Protein AF-A0A3C0NU30-F1 (afdb_monomer_lite)

pLDDT: mean 94.91, std 7.71, range [40.09, 98.62]

Sequence (115 aa):
AQIVGISFSVEPGKAAYIPLRHDYFGAPDQLNFAETLAKLKPILEDESIKKVGQNLKYDMHIFANHHIQLRGVVHDTLLQSYVFESHMNHGMDNLSERHLGIKPIAFEEVAGKGA

Structure (mmCIF, N/CA/C/O backbone):
data_AF-A0A3C0NU30-F1
#
_entry.id   AF-A0A3C0NU30-F1
#
loop_
_atom_site.group_PDB
_atom_site.id
_atom_site.type_symbol
_atom_site.label_atom_id
_atom_site.label_alt_id
_atom_site.label_comp_id
_atom_site.label_asym_id
_atom_site.label_entity_id
_atom_site.label_seq_id
_atom_site.pdbx_PDB_ins_code
_atom_site.Cartn_x
_atom_site.Cartn_y
_atom_site.Cartn_z
_atom_site.occupancy
_atom_site.B_iso_or_equiv
_atom_site.auth_seq_id
_atom_site.auth_comp_id
_atom_site.auth_asym_id
_atom_site.auth_atom_id
_atom_site.pdbx_PDB_model_num
ATOM 1 N N . ALA A 1 1 ? 5.510 -4.868 13.552 1.00 75.56 1 ALA A N 1
ATOM 2 C CA . ALA A 1 1 ? 4.914 -3.556 13.228 1.00 75.56 1 ALA A CA 1
ATOM 3 C C . ALA A 1 1 ? 3.395 -3.678 13.266 1.00 75.56 1 ALA A C 1
ATOM 5 O O . ALA A 1 1 ? 2.882 -4.757 12.988 1.00 75.56 1 ALA A O 1
ATOM 6 N N . GLN A 1 2 ? 2.705 -2.619 13.691 1.00 86.81 2 GLN A N 1
ATOM 7 C CA . GLN A 1 2 ? 1.244 -2.574 13.798 1.00 86.81 2 GLN A CA 1
ATOM 8 C C . GLN A 1 2 ? 0.668 -1.694 12.685 1.00 86.81 2 GLN A C 1
ATOM 10 O O . GLN A 1 2 ? 1.331 -0.760 12.237 1.00 86.81 2 GLN A O 1
ATOM 15 N N . ILE A 1 3 ? -0.561 -1.978 12.251 1.00 94.81 3 ILE A N 1
ATOM 16 C CA . ILE A 1 3 ? -1.281 -1.117 11.305 1.00 94.81 3 ILE A CA 1
ATOM 17 C C . ILE A 1 3 ? -1.682 0.180 12.017 1.00 94.81 3 ILE A C 1
ATOM 19 O O . ILE A 1 3 ? -2.414 0.131 13.002 1.00 94.81 3 ILE A O 1
ATOM 23 N N . VAL A 1 4 ? -1.244 1.329 11.496 1.00 96.06 4 VAL A N 1
ATOM 24 C CA . VAL A 1 4 ? -1.703 2.666 11.938 1.00 96.06 4 VAL A CA 1
ATOM 25 C C . VAL A 1 4 ? -2.813 3.200 11.028 1.00 96.06 4 VAL A C 1
ATOM 27 O O . VAL A 1 4 ? -3.753 3.856 11.476 1.00 96.06 4 VAL A O 1
ATOM 30 N N . GLY A 1 5 ? -2.748 2.850 9.747 1.00 96.94 5 GLY A N 1
ATOM 31 C CA . GLY A 1 5 ? -3.778 3.112 8.755 1.00 96.94 5 GLY A CA 1
ATOM 32 C C . GLY A 1 5 ? -3.469 2.377 7.456 1.00 96.94 5 GLY A C 1
ATOM 33 O O . GLY A 1 5 ? -2.416 1.751 7.331 1.00 96.94 5 GLY A O 1
ATOM 34 N N . ILE A 1 6 ? -4.401 2.434 6.511 1.00 97.69 6 ILE A N 1
ATOM 35 C CA . ILE A 1 6 ? -4.316 1.746 5.216 1.00 97.69 6 ILE A CA 1
ATOM 36 C C . ILE A 1 6 ? -4.687 2.750 4.125 1.00 97.69 6 ILE A C 1
ATOM 38 O O . ILE A 1 6 ? -5.650 3.497 4.290 1.00 97.69 6 ILE A O 1
ATOM 42 N N . SER A 1 7 ? -3.951 2.780 3.016 1.00 97.50 7 SER A N 1
ATOM 43 C CA . SER A 1 7 ? -4.303 3.585 1.844 1.00 97.50 7 SER A CA 1
ATOM 44 C C . SER A 1 7 ? -4.682 2.711 0.653 1.00 97.50 7 SER A C 1
ATOM 46 O O . SER A 1 7 ? -4.197 1.592 0.497 1.00 97.50 7 SER A O 1
ATOM 48 N N . PHE A 1 8 ? -5.558 3.242 -0.197 1.00 97.69 8 PHE A N 1
ATOM 49 C CA . PHE A 1 8 ? -5.945 2.630 -1.464 1.00 97.69 8 PHE A CA 1
ATOM 50 C C . PHE A 1 8 ? -5.966 3.680 -2.566 1.00 97.69 8 PHE A C 1
ATOM 52 O O . PHE A 1 8 ? -6.312 4.836 -2.326 1.00 97.69 8 PHE A O 1
ATOM 59 N N . SER A 1 9 ? -5.655 3.251 -3.783 1.00 97.69 9 SER A N 1
ATOM 60 C CA . SER A 1 9 ? -5.868 4.012 -5.010 1.00 97.69 9 SER A CA 1
ATOM 61 C C . SER A 1 9 ? -6.532 3.088 -6.020 1.00 97.69 9 SER A C 1
ATOM 63 O O . SER A 1 9 ? -6.040 1.985 -6.255 1.00 97.69 9 SER A O 1
ATOM 65 N N . VAL A 1 10 ? -7.673 3.507 -6.565 1.00 94.88 10 VAL A N 1
ATOM 66 C CA . VAL A 1 10 ? -8.446 2.709 -7.538 1.00 94.88 10 VAL A CA 1
ATOM 67 C C . VAL A 1 10 ? -8.297 3.238 -8.960 1.00 94.88 10 VAL A C 1
ATOM 69 O O . VAL A 1 10 ? -8.467 2.491 -9.918 1.00 94.88 10 VAL A O 1
ATOM 72 N N . GLU A 1 11 ? -7.937 4.515 -9.097 1.00 96.06 11 GLU A N 1
ATOM 73 C CA . GLU A 1 11 ? -7.690 5.194 -10.366 1.00 96.06 11 GLU A CA 1
ATOM 74 C C . GLU A 1 11 ? -6.574 6.236 -10.169 1.00 96.06 11 GLU A C 1
ATOM 76 O O . GLU A 1 11 ? -6.444 6.791 -9.072 1.00 96.06 11 GLU A O 1
ATOM 81 N N . PRO A 1 12 ? -5.777 6.559 -11.205 1.00 95.50 12 PRO A N 1
ATOM 82 C CA . PRO A 1 12 ? -4.790 7.632 -11.123 1.00 95.50 12 PRO A CA 1
ATOM 83 C C . PRO A 1 12 ? -5.410 8.946 -10.623 1.00 95.50 12 PRO A C 1
ATOM 85 O O . PRO A 1 12 ? -6.434 9.400 -11.130 1.00 95.50 12 PRO A O 1
ATOM 88 N N . GLY A 1 13 ? -4.795 9.548 -9.603 1.00 94.94 13 GLY A N 1
ATOM 89 C CA . GLY A 1 13 ? -5.290 10.777 -8.974 1.00 94.94 13 GLY A CA 1
ATOM 90 C C . GLY A 1 13 ? -6.460 10.592 -7.996 1.00 94.94 13 GLY A C 1
ATOM 91 O O . GLY A 1 13 ? -6.886 11.575 -7.396 1.00 94.94 13 GLY A O 1
ATOM 92 N N . LYS A 1 14 ? -6.963 9.365 -7.786 1.00 97.38 14 LYS A N 1
ATOM 93 C CA . LYS A 1 14 ? -8.032 9.062 -6.820 1.00 97.38 14 LYS A CA 1
ATOM 94 C C . LYS A 1 14 ? -7.571 8.034 -5.793 1.00 97.38 14 LYS A C 1
ATOM 96 O O . LYS A 1 14 ? -7.666 6.823 -6.006 1.00 97.38 14 LYS A O 1
ATOM 101 N N . ALA A 1 15 ? -7.122 8.543 -4.652 1.00 97.50 15 ALA A N 1
ATOM 102 C CA . ALA A 1 15 ? -6.687 7.740 -3.520 1.00 97.50 15 ALA A CA 1
ATOM 103 C C . ALA A 1 15 ? -7.384 8.169 -2.225 1.00 97.50 15 ALA A C 1
ATOM 105 O O . ALA A 1 15 ? -7.826 9.309 -2.086 1.00 97.50 15 ALA A O 1
ATOM 106 N N . ALA A 1 16 ? -7.463 7.245 -1.272 1.00 97.88 16 ALA A N 1
ATOM 107 C CA . ALA A 1 16 ? -7.981 7.486 0.066 1.00 97.88 16 ALA A CA 1
ATOM 108 C C . ALA A 1 16 ? -7.041 6.886 1.116 1.00 97.88 16 ALA A C 1
ATOM 110 O O . ALA A 1 16 ? -6.408 5.855 0.883 1.00 97.88 16 ALA A O 1
ATOM 111 N N . TYR A 1 17 ? -6.988 7.525 2.284 1.00 97.75 17 TYR A N 1
ATOM 112 C CA . TYR A 1 17 ? -6.309 7.023 3.473 1.00 97.75 17 TYR A CA 1
ATOM 113 C C . TYR A 1 17 ? -7.333 6.768 4.578 1.00 97.75 17 TYR A C 1
ATOM 115 O O . TYR A 1 17 ? -8.186 7.611 4.848 1.00 97.75 17 TYR A O 1
ATOM 123 N N . ILE A 1 18 ? -7.240 5.601 5.207 1.00 97.75 18 ILE A N 1
ATOM 124 C CA . ILE A 1 18 ? -8.091 5.175 6.311 1.00 97.75 18 ILE A CA 1
ATOM 125 C C . ILE A 1 18 ? -7.232 5.175 7.584 1.00 97.75 18 ILE A C 1
ATOM 127 O O . ILE A 1 18 ? -6.463 4.227 7.788 1.00 97.75 18 ILE A O 1
ATOM 131 N N . PRO A 1 19 ? -7.322 6.216 8.433 1.00 97.31 19 PRO A N 1
ATOM 132 C CA . PRO A 1 19 ? -6.674 6.222 9.739 1.00 97.31 19 PRO A CA 1
ATOM 133 C C . PRO A 1 19 ? -7.405 5.260 10.683 1.00 97.31 19 PRO A C 1
ATOM 135 O O . PRO A 1 19 ? -8.637 5.239 10.721 1.00 97.31 19 PRO A O 1
ATOM 138 N N . LEU A 1 20 ? -6.651 4.441 11.420 1.00 96.94 20 LEU A N 1
ATOM 139 C CA . LEU A 1 20 ? -7.223 3.415 12.298 1.00 96.94 20 LEU A CA 1
ATOM 140 C C . LEU A 1 20 ? -6.667 3.422 13.726 1.00 96.94 20 LEU A C 1
ATOM 142 O O . LEU A 1 20 ? -7.335 2.920 14.632 1.00 96.94 20 LEU A O 1
ATOM 146 N N . ARG A 1 21 ? -5.430 3.891 13.929 1.00 96.12 21 ARG A N 1
ATOM 147 C CA . ARG A 1 21 ? -4.750 3.882 15.236 1.00 96.12 21 ARG A CA 1
ATOM 148 C C . ARG A 1 21 ? -3.841 5.096 15.446 1.00 96.12 21 ARG A C 1
ATOM 150 O O . ARG A 1 21 ? -2.759 4.955 16.003 1.00 96.12 21 ARG A O 1
ATOM 157 N N . HIS A 1 22 ? -4.243 6.274 14.976 1.00 95.94 22 HIS A N 1
ATOM 158 C CA . HIS A 1 22 ? -3.584 7.515 15.399 1.00 95.94 22 HIS A CA 1
ATOM 159 C C . HIS A 1 22 ? -3.951 7.800 16.857 1.00 95.94 22 HIS A C 1
ATOM 161 O O . HIS A 1 22 ? -5.136 7.794 17.189 1.00 95.94 22 HIS A O 1
ATOM 167 N N . ASP A 1 23 ? -2.957 8.029 17.712 1.00 95.19 23 ASP A N 1
ATOM 168 C CA . ASP A 1 23 ? -3.105 8.089 19.174 1.00 95.19 23 ASP A CA 1
ATOM 169 C C . ASP A 1 23 ? -2.550 9.382 19.808 1.00 95.19 23 ASP A C 1
ATOM 171 O O . ASP A 1 23 ? -2.392 9.472 21.026 1.00 95.19 23 ASP A O 1
ATOM 175 N N . TYR A 1 24 ? -2.286 10.412 18.999 1.00 93.62 24 TYR A N 1
ATOM 176 C CA . TYR A 1 24 ? -1.844 11.717 19.490 1.00 93.62 24 TYR A CA 1
ATOM 177 C C . TYR A 1 24 ? -2.956 12.467 20.244 1.00 93.62 24 TYR A C 1
ATOM 179 O O . TYR A 1 24 ? -4.153 12.228 20.063 1.00 93.62 24 TYR A O 1
ATOM 187 N N . PHE A 1 25 ? -2.564 13.420 21.096 1.00 95.38 25 PHE A N 1
ATOM 188 C CA . PHE A 1 25 ? -3.516 14.224 21.862 1.00 95.38 25 PHE A CA 1
ATOM 189 C C . PHE A 1 25 ? -4.445 15.018 20.933 1.00 95.38 25 PHE A C 1
ATOM 191 O O . PHE A 1 25 ? -3.982 15.796 20.100 1.00 95.38 25 PHE A O 1
ATOM 198 N N . GLY A 1 26 ? -5.756 14.829 21.092 1.00 95.56 26 GLY A N 1
ATOM 199 C CA . GLY A 1 26 ? -6.759 15.461 20.233 1.00 95.56 26 GLY A CA 1
ATOM 200 C C . GLY A 1 26 ? -6.915 14.807 18.856 1.00 95.56 26 GLY A C 1
ATOM 201 O O . GLY A 1 26 ? -7.475 15.441 17.962 1.00 95.56 26 GLY A O 1
ATOM 202 N N . ALA A 1 27 ? -6.430 13.572 18.662 1.00 95.88 27 ALA A N 1
ATOM 203 C CA . ALA A 1 27 ? -6.728 12.803 17.458 1.00 95.88 27 ALA A CA 1
ATOM 204 C C . ALA A 1 27 ? -8.252 12.719 17.240 1.00 95.88 27 ALA A C 1
ATOM 206 O O . ALA A 1 27 ? -8.973 12.366 18.177 1.00 95.88 27 ALA A O 1
ATOM 207 N N . PRO A 1 28 ? -8.756 13.054 16.036 1.00 96.69 28 PRO A N 1
ATOM 208 C CA . PRO A 1 28 ? -10.172 12.916 15.724 1.00 96.69 28 PRO A CA 1
ATOM 209 C C . PRO A 1 28 ? -10.651 11.467 15.839 1.00 96.69 28 PRO A C 1
ATOM 211 O O . PRO A 1 28 ? -9.855 10.523 15.766 1.00 96.69 28 PRO A O 1
ATOM 214 N N . ASP A 1 29 ? -11.971 11.303 15.936 1.00 97.00 29 ASP A N 1
ATOM 215 C CA . ASP A 1 29 ? -12.601 9.987 15.889 1.00 97.00 29 ASP A CA 1
ATOM 216 C C . ASP A 1 29 ? -12.229 9.254 14.593 1.00 97.00 29 ASP A C 1
ATOM 218 O O . ASP A 1 29 ? -12.286 9.798 13.486 1.00 97.00 29 ASP A O 1
ATOM 222 N N . GLN A 1 30 ? -11.839 7.992 14.748 1.00 98.00 30 GLN A N 1
ATOM 223 C CA . GLN A 1 30 ? -11.423 7.102 13.669 1.00 98.00 30 GLN A CA 1
ATOM 224 C C . GLN A 1 30 ? -12.379 5.916 13.573 1.00 98.00 30 GLN A C 1
ATOM 226 O O . GLN A 1 30 ? -13.097 5.585 14.52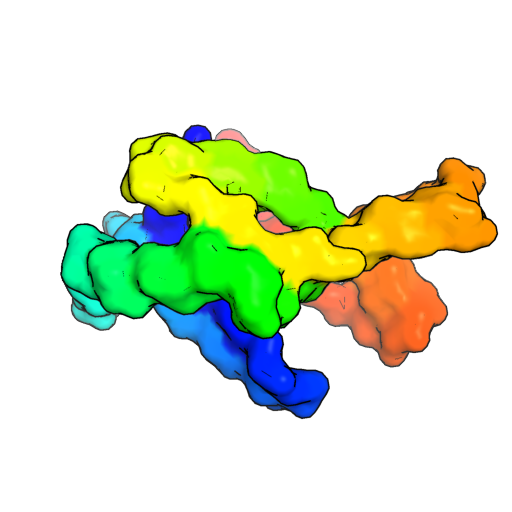0 1.00 98.00 30 GLN A O 1
ATOM 231 N N . LEU A 1 31 ? -12.381 5.247 12.420 1.00 97.69 31 LEU A N 1
ATOM 232 C CA . LEU A 1 31 ? -13.167 4.030 12.252 1.00 97.69 31 LEU A CA 1
ATOM 233 C C . LEU A 1 31 ? -12.697 2.943 13.224 1.00 97.69 31 LEU A C 1
ATOM 235 O O . LEU A 1 31 ? -11.509 2.821 13.527 1.00 97.69 31 LEU A O 1
ATOM 239 N N . ASN A 1 32 ? -13.630 2.097 13.664 1.00 97.75 32 ASN A N 1
ATOM 240 C CA . ASN A 1 32 ? -13.293 0.962 14.512 1.00 97.75 32 ASN A CA 1
ATOM 241 C C . ASN A 1 32 ? -12.305 0.033 13.786 1.00 97.75 32 ASN A C 1
ATOM 243 O O . ASN A 1 32 ? -12.588 -0.461 12.690 1.00 97.75 32 ASN A O 1
ATOM 247 N N . PHE A 1 33 ? -11.156 -0.220 14.417 1.00 97.38 33 PHE A N 1
ATOM 248 C CA . PHE A 1 33 ? -10.075 -1.025 13.850 1.00 97.38 33 PHE A CA 1
ATOM 249 C C . PHE A 1 33 ? -10.542 -2.425 13.426 1.00 97.38 33 PHE A C 1
ATOM 251 O O . PHE A 1 33 ? -10.345 -2.830 12.281 1.00 97.38 33 PHE A O 1
ATOM 258 N N . ALA A 1 34 ? -11.177 -3.162 14.340 1.00 97.06 34 ALA A N 1
ATOM 259 C CA . ALA A 1 34 ? -11.552 -4.553 14.116 1.00 97.06 34 ALA A CA 1
ATOM 260 C C . ALA A 1 34 ? -12.658 -4.677 13.062 1.00 97.06 34 ALA A C 1
ATOM 262 O O . ALA A 1 34 ? -12.554 -5.503 12.157 1.00 97.06 34 ALA A O 1
ATOM 263 N N . GLU A 1 35 ? -13.680 -3.823 13.132 1.00 98.00 35 GLU A N 1
ATOM 264 C CA . GLU A 1 35 ? -14.769 -3.813 12.152 1.00 98.00 35 GLU A CA 1
ATOM 265 C C . GLU A 1 35 ? -14.277 -3.420 10.758 1.00 98.00 35 GLU A C 1
ATOM 267 O O . GLU A 1 35 ? -14.702 -4.004 9.760 1.00 98.00 35 GLU A O 1
ATOM 272 N N . THR A 1 36 ? -13.359 -2.454 10.675 1.00 97.94 36 THR A N 1
ATOM 273 C CA . THR A 1 36 ? -12.799 -2.024 9.391 1.00 97.94 36 THR A CA 1
ATOM 274 C C . THR A 1 36 ? -11.962 -3.131 8.768 1.00 97.94 36 THR A C 1
ATOM 276 O O . THR A 1 36 ? -12.156 -3.454 7.598 1.00 97.94 36 THR A O 1
ATOM 279 N N . LEU A 1 37 ? -11.086 -3.778 9.544 1.00 97.62 37 LEU A N 1
ATOM 280 C CA . LEU A 1 37 ? -10.319 -4.924 9.054 1.00 97.62 37 LEU A CA 1
ATOM 281 C C . LEU A 1 37 ? -11.230 -6.086 8.645 1.00 97.62 37 LEU A C 1
ATOM 283 O O . LEU A 1 37 ? -10.989 -6.697 7.608 1.00 97.62 37 LEU A O 1
ATOM 287 N N . ALA A 1 38 ? -12.296 -6.363 9.399 1.00 98.06 38 ALA A N 1
ATOM 288 C CA . ALA A 1 38 ? -13.267 -7.395 9.043 1.00 98.06 38 ALA A CA 1
ATOM 289 C C . ALA A 1 38 ? -13.965 -7.098 7.704 1.00 98.06 38 ALA A C 1
ATOM 291 O O . ALA A 1 38 ? -14.164 -8.013 6.908 1.00 98.06 38 ALA A O 1
ATOM 292 N N . LYS A 1 39 ? -14.282 -5.827 7.422 1.00 98.19 39 LYS A N 1
ATOM 293 C CA . LYS A 1 39 ? -14.858 -5.392 6.137 1.00 98.19 39 LYS A CA 1
ATOM 294 C C . LYS A 1 39 ? -13.856 -5.438 4.983 1.00 98.19 39 LYS A C 1
ATOM 296 O O . LYS A 1 39 ? -14.242 -5.750 3.862 1.00 98.19 39 LYS A O 1
ATOM 301 N N . LEU A 1 40 ? -12.584 -5.134 5.241 1.00 97.94 40 LEU A N 1
ATOM 302 C CA . LEU A 1 40 ? -11.532 -5.157 4.220 1.00 97.94 40 LEU A CA 1
ATOM 303 C C . LEU A 1 40 ? -11.031 -6.572 3.917 1.00 97.94 40 LEU A C 1
ATOM 305 O O . LEU A 1 40 ? -10.602 -6.833 2.795 1.00 97.94 40 LEU A O 1
ATOM 309 N N . LYS A 1 41 ? -11.091 -7.490 4.887 1.00 98.44 41 LYS A N 1
ATOM 310 C CA . LYS A 1 41 ? -10.552 -8.848 4.763 1.00 98.44 41 LYS A CA 1
ATOM 311 C C . LYS A 1 41 ? -11.033 -9.583 3.500 1.00 98.44 41 LYS A C 1
ATOM 313 O O . LYS A 1 41 ? -10.160 -10.032 2.764 1.00 98.44 41 LYS A O 1
ATOM 318 N N . PRO A 1 42 ? -12.337 -9.641 3.159 1.00 98.38 42 PRO A N 1
ATOM 319 C CA . PRO A 1 42 ? -12.782 -10.299 1.930 1.00 98.38 42 PRO A CA 1
ATOM 320 C C . PRO A 1 42 ? -12.121 -9.732 0.670 1.00 98.38 42 PRO A C 1
ATOM 322 O O . PRO A 1 42 ? -11.733 -10.491 -0.203 1.00 98.38 42 PRO A O 1
ATOM 325 N N . ILE A 1 43 ? -11.922 -8.413 0.596 1.00 97.69 43 ILE A N 1
ATOM 326 C CA . ILE A 1 43 ? -11.297 -7.753 -0.561 1.00 97.69 43 ILE A CA 1
ATOM 327 C C . ILE A 1 43 ? -9.798 -8.080 -0.635 1.00 97.69 43 ILE A C 1
ATOM 329 O O . ILE A 1 43 ? -9.252 -8.355 -1.707 1.00 97.69 43 ILE A O 1
ATOM 333 N N . LEU A 1 44 ? -9.116 -8.045 0.510 1.00 98.06 44 LEU A N 1
ATOM 334 C CA . LEU A 1 44 ? -7.677 -8.298 0.605 1.00 98.06 44 LEU A CA 1
ATOM 335 C C . LEU A 1 44 ? -7.331 -9.769 0.325 1.00 98.06 44 LEU A C 1
ATOM 337 O O . LEU A 1 44 ? -6.311 -10.035 -0.313 1.00 98.06 44 LEU A O 1
ATOM 341 N N . GLU A 1 45 ? -8.186 -10.707 0.737 1.00 98.62 45 GLU A N 1
ATOM 342 C CA . GLU A 1 45 ? -7.991 -12.150 0.533 1.00 98.62 45 GLU A CA 1
ATOM 343 C C . GLU A 1 45 ? -8.543 -12.670 -0.809 1.00 98.62 45 GLU A C 1
ATOM 345 O O . GLU A 1 45 ? -8.259 -13.805 -1.182 1.00 98.62 45 GLU A O 1
ATOM 350 N N . ASP A 1 46 ? -9.292 -11.866 -1.569 1.00 98.50 46 ASP A N 1
ATOM 351 C CA . ASP A 1 46 ? -9.826 -12.274 -2.873 1.00 98.50 46 ASP A CA 1
ATOM 352 C C . ASP A 1 46 ? -8.745 -12.238 -3.971 1.00 98.50 46 ASP A C 1
ATOM 354 O O . ASP A 1 46 ? -8.264 -11.175 -4.365 1.00 98.50 46 ASP A O 1
ATOM 358 N N . GLU A 1 47 ? -8.366 -13.401 -4.503 1.00 98.19 47 GLU A N 1
ATOM 359 C CA . GLU A 1 47 ? -7.389 -13.531 -5.596 1.00 98.19 47 GLU A CA 1
ATOM 360 C C . GLU A 1 47 ? -7.844 -12.893 -6.918 1.00 98.19 47 GLU A C 1
ATOM 362 O O . GLU A 1 47 ? -7.001 -12.493 -7.723 1.00 98.19 47 GLU A O 1
ATOM 367 N N . SER A 1 48 ? -9.156 -12.776 -7.145 1.00 98.31 48 SER A N 1
ATOM 368 C CA . SER A 1 48 ? -9.721 -12.174 -8.358 1.00 98.31 48 SER A CA 1
ATOM 369 C C . SER A 1 48 ? -9.583 -10.650 -8.371 1.00 98.31 48 SER A C 1
ATOM 371 O O . SER A 1 48 ? -9.459 -10.041 -9.440 1.00 98.31 48 SER A O 1
ATOM 373 N N . ILE A 1 49 ? -9.526 -10.031 -7.189 1.00 97.81 49 ILE A N 1
ATOM 374 C CA . ILE A 1 49 ? -9.242 -8.607 -7.041 1.00 97.81 49 ILE A CA 1
ATOM 375 C C . ILE A 1 49 ? -7.732 -8.431 -7.132 1.00 97.81 49 ILE A C 1
ATOM 377 O O . ILE A 1 49 ? -6.990 -8.776 -6.214 1.00 97.81 49 ILE A O 1
ATOM 381 N N . LYS A 1 50 ? -7.278 -7.884 -8.256 1.00 97.94 50 LYS A N 1
ATOM 382 C CA . LYS A 1 50 ? -5.861 -7.663 -8.548 1.00 97.94 50 LYS A CA 1
ATOM 383 C C . LYS A 1 50 ? -5.322 -6.470 -7.763 1.00 97.94 50 LYS A C 1
ATOM 385 O O . LYS A 1 50 ? -5.926 -5.401 -7.775 1.00 97.94 50 LYS A O 1
ATOM 390 N N . LYS A 1 51 ? -4.164 -6.638 -7.127 1.00 98.06 51 LYS A N 1
ATOM 391 C CA . LYS A 1 51 ? -3.474 -5.593 -6.365 1.00 98.06 51 LYS A CA 1
ATOM 392 C C . LYS A 1 51 ? -2.113 -5.263 -6.958 1.00 98.06 51 LYS A C 1
ATOM 394 O O . LYS A 1 51 ? -1.387 -6.138 -7.439 1.00 98.06 51 LYS A O 1
ATOM 399 N N . VAL A 1 52 ? -1.793 -3.979 -6.868 1.00 98.12 52 VAL A N 1
ATOM 400 C CA . VAL A 1 52 ? -0.490 -3.388 -7.151 1.00 98.12 52 VAL A CA 1
ATOM 401 C C . VAL A 1 52 ? -0.005 -2.658 -5.905 1.00 98.12 52 VAL A C 1
ATOM 403 O O . VAL A 1 52 ? -0.809 -2.092 -5.166 1.00 98.12 52 VAL A O 1
ATOM 406 N N . GLY A 1 53 ? 1.300 -2.672 -5.672 1.00 97.88 53 GLY A N 1
ATOM 407 C CA . GLY A 1 53 ? 1.933 -1.933 -4.589 1.00 97.88 53 GLY A CA 1
ATOM 408 C C . GLY A 1 53 ? 3.445 -1.901 -4.757 1.00 97.88 53 GLY A C 1
ATOM 409 O O . GLY A 1 53 ? 3.981 -2.438 -5.725 1.00 97.88 53 GLY A O 1
ATOM 410 N N . GLN A 1 54 ? 4.126 -1.280 -3.804 1.00 97.94 54 GLN A N 1
ATOM 411 C CA . GLN A 1 54 ? 5.579 -1.170 -3.766 1.00 97.94 54 GLN A CA 1
ATOM 412 C C . GLN A 1 54 ? 6.095 -2.000 -2.589 1.00 97.9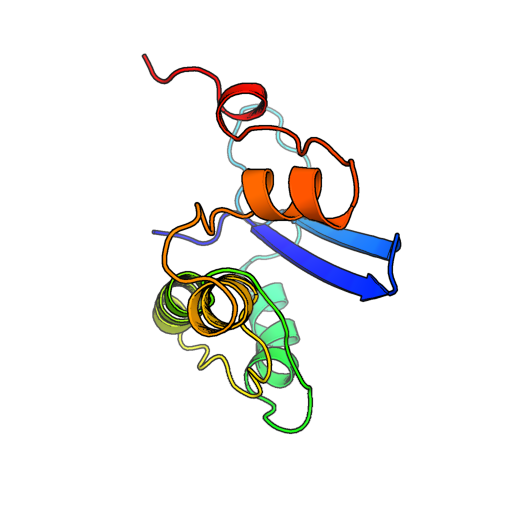4 54 GLN A C 1
ATOM 414 O O . GLN A 1 54 ? 5.759 -1.685 -1.452 1.00 97.94 54 GLN A O 1
ATOM 419 N N . ASN A 1 55 ? 6.958 -2.994 -2.835 1.00 97.06 55 ASN A N 1
ATOM 4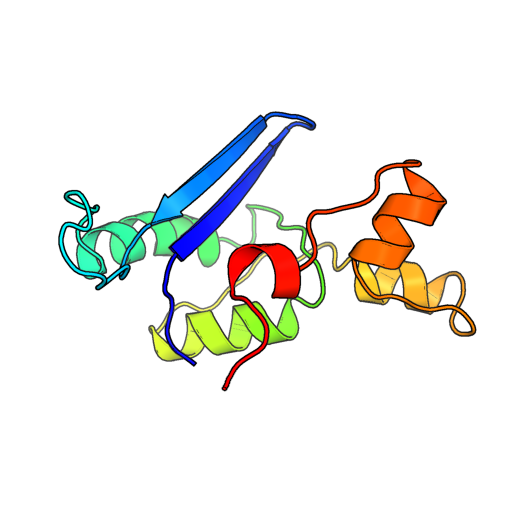20 C CA . ASN A 1 55 ? 7.522 -3.846 -1.777 1.00 97.06 55 ASN A CA 1
ATOM 421 C C . ASN A 1 55 ? 6.438 -4.554 -0.933 1.00 97.06 55 ASN A C 1
ATOM 423 O O . ASN A 1 55 ? 6.502 -4.591 0.299 1.00 97.06 55 ASN A O 1
ATOM 427 N N . LEU A 1 56 ? 5.464 -5.173 -1.607 1.00 96.75 56 LEU A N 1
ATOM 428 C CA . LEU A 1 56 ? 4.271 -5.768 -0.990 1.00 96.75 56 LEU A CA 1
ATOM 429 C C . LEU A 1 56 ? 4.580 -6.906 -0.015 1.00 96.75 56 L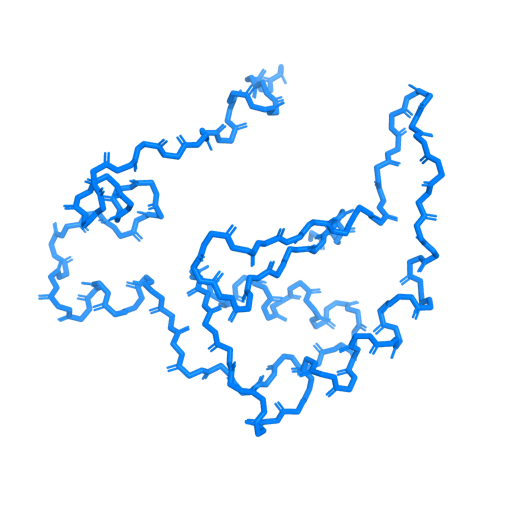EU A C 1
ATOM 431 O O . LEU A 1 56 ? 3.745 -7.242 0.821 1.00 96.75 56 LEU A O 1
ATOM 435 N N . LYS A 1 57 ? 5.793 -7.470 -0.054 1.00 96.31 57 LYS A N 1
ATOM 436 C CA . LYS A 1 57 ? 6.288 -8.388 0.983 1.00 96.31 57 LYS A CA 1
ATOM 437 C C . LYS A 1 57 ? 6.083 -7.808 2.387 1.00 96.31 57 LYS A C 1
ATOM 439 O O . LYS A 1 57 ? 5.694 -8.538 3.296 1.00 96.31 57 LYS A O 1
ATOM 444 N N . TYR A 1 58 ? 6.354 -6.514 2.574 1.00 96.19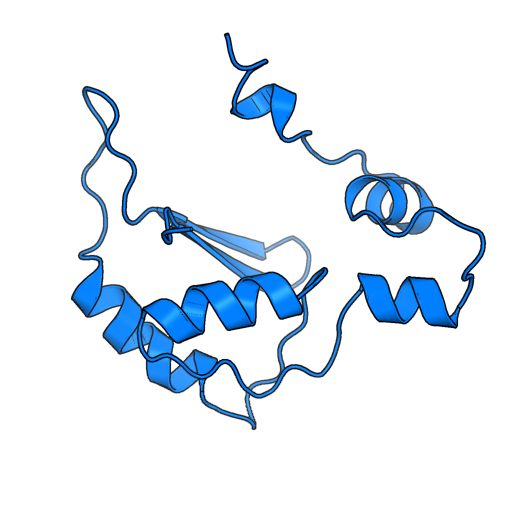 58 TYR A N 1
ATOM 445 C CA . TYR A 1 58 ? 6.165 -5.862 3.867 1.00 96.19 58 TYR A CA 1
ATOM 446 C C . TYR A 1 58 ? 4.684 -5.846 4.261 1.00 96.19 58 TYR A C 1
ATOM 448 O O . TYR A 1 58 ? 4.339 -6.349 5.330 1.00 96.19 58 TYR A O 1
ATOM 456 N N . ASP A 1 59 ? 3.805 -5.365 3.380 1.00 96.69 59 ASP A N 1
ATOM 457 C CA . ASP A 1 59 ? 2.360 -5.306 3.623 1.00 96.69 59 ASP A CA 1
ATOM 458 C C . ASP A 1 59 ? 1.764 -6.686 3.918 1.00 96.69 59 ASP A C 1
ATOM 460 O O . ASP A 1 59 ? 0.979 -6.837 4.853 1.00 96.69 59 ASP A O 1
ATOM 464 N N . MET A 1 60 ? 2.194 -7.724 3.193 1.00 96.88 60 MET A N 1
ATOM 465 C CA . MET A 1 60 ? 1.789 -9.112 3.443 1.00 96.88 60 MET A CA 1
ATOM 466 C C . MET A 1 60 ? 2.107 -9.551 4.878 1.00 96.88 60 MET A C 1
ATOM 468 O O . MET A 1 60 ? 1.253 -10.141 5.541 1.00 96.88 60 MET A O 1
ATOM 472 N N . HIS A 1 61 ? 3.304 -9.242 5.388 1.00 96.62 61 HIS A N 1
ATOM 473 C CA . HIS A 1 61 ? 3.666 -9.553 6.774 1.00 96.62 61 HIS A CA 1
ATOM 474 C C . HIS A 1 61 ? 2.842 -8.754 7.787 1.00 96.62 61 HIS A C 1
ATOM 476 O O . HIS A 1 61 ? 2.454 -9.296 8.823 1.00 96.62 61 HIS A O 1
ATOM 482 N N . ILE A 1 62 ? 2.555 -7.482 7.502 1.00 96.44 62 ILE A N 1
ATOM 483 C CA . ILE A 1 62 ? 1.716 -6.650 8.368 1.00 96.44 62 ILE A CA 1
ATOM 484 C C . ILE A 1 62 ? 0.295 -7.212 8.451 1.00 96.44 62 ILE A C 1
ATOM 486 O O . ILE A 1 62 ? -0.217 -7.396 9.554 1.00 96.44 62 ILE A O 1
ATOM 490 N N . PHE A 1 63 ? -0.322 -7.548 7.317 1.00 97.38 63 PHE A N 1
ATOM 491 C CA . PHE A 1 63 ? -1.659 -8.140 7.281 1.00 97.38 63 PHE A CA 1
ATOM 492 C C . PHE A 1 63 ? -1.716 -9.522 7.944 1.00 97.38 63 PHE A C 1
ATOM 494 O O . PHE A 1 63 ? -2.676 -9.816 8.662 1.00 97.38 63 PHE A O 1
ATOM 501 N N . ALA A 1 64 ? -0.668 -10.338 7.800 1.00 96.50 64 ALA A N 1
ATOM 502 C CA . ALA A 1 64 ? -0.595 -11.653 8.433 1.00 96.50 64 ALA A CA 1
ATOM 503 C C . ALA A 1 64 ? -0.663 -11.578 9.971 1.00 96.50 64 ALA A C 1
ATOM 505 O O . ALA A 1 64 ? -1.300 -12.430 10.591 1.00 96.50 64 ALA A O 1
ATOM 506 N N . ASN A 1 65 ? -0.107 -10.523 10.586 1.00 95.62 65 ASN A N 1
ATOM 507 C CA . ASN A 1 65 ? -0.223 -10.280 12.034 1.00 95.62 65 ASN A CA 1
ATOM 508 C C . ASN A 1 65 ? -1.673 -10.055 12.496 1.00 95.62 65 ASN A C 1
ATOM 510 O O . ASN A 1 65 ? -1.968 -10.159 13.684 1.00 95.62 65 ASN A O 1
ATOM 514 N N . HIS A 1 66 ? -2.574 -9.743 11.565 1.00 95.69 66 HIS A N 1
ATOM 515 C CA . HIS A 1 66 ? -3.999 -9.539 11.800 1.00 95.69 66 HIS A CA 1
ATOM 516 C C . HIS A 1 66 ? -4.861 -10.654 11.188 1.00 95.69 66 HIS A C 1
ATOM 518 O O . HIS A 1 66 ? -6.057 -10.467 10.977 1.00 95.69 66 HIS A O 1
ATOM 524 N N . HIS A 1 67 ? -4.266 -11.822 10.912 1.00 96.19 67 HIS A N 1
ATOM 525 C CA . HIS A 1 67 ? -4.937 -12.982 10.316 1.00 96.19 67 HIS A CA 1
ATOM 526 C C . HIS A 1 67 ? -5.612 -12.675 8.969 1.00 96.19 67 HIS A C 1
ATOM 528 O O . HIS A 1 67 ? -6.676 -13.226 8.667 1.00 96.19 67 HIS A O 1
ATOM 534 N N . ILE A 1 68 ? -5.003 -11.787 8.180 1.00 97.88 68 ILE A N 1
ATOM 535 C CA . ILE A 1 68 ? -5.403 -11.471 6.809 1.00 97.88 68 ILE A CA 1
ATOM 536 C C . ILE A 1 68 ? -4.310 -11.992 5.876 1.00 97.88 68 ILE A C 1
ATOM 538 O O . ILE A 1 68 ? -3.160 -11.559 5.947 1.00 97.88 68 ILE A O 1
ATOM 542 N N . GLN A 1 69 ? -4.660 -12.924 4.995 1.00 98.06 69 GLN A N 1
ATOM 543 C CA . GLN A 1 69 ? -3.769 -13.396 3.941 1.00 98.06 69 GLN A CA 1
ATOM 544 C C . GLN A 1 69 ? -3.941 -12.530 2.699 1.00 98.06 69 GLN A C 1
ATOM 546 O O . GLN A 1 69 ? -4.842 -12.760 1.902 1.00 98.06 69 GLN A O 1
ATOM 551 N N . LEU A 1 70 ? -3.074 -11.536 2.507 1.00 98.12 70 LEU A N 1
ATOM 552 C CA . LEU A 1 70 ? -3.123 -10.723 1.294 1.00 98.12 70 LEU A CA 1
ATOM 553 C C . LEU A 1 70 ? -2.899 -11.604 0.052 1.00 98.12 70 LEU A C 1
ATOM 555 O O . LEU A 1 70 ? -1.863 -12.257 -0.081 1.00 98.12 70 LEU A O 1
ATOM 559 N N . ARG A 1 71 ? -3.872 -11.601 -0.860 1.00 98.25 71 ARG A N 1
ATOM 560 C CA . ARG A 1 71 ? -3.871 -12.377 -2.107 1.00 98.25 71 ARG A CA 1
ATOM 561 C C . ARG A 1 71 ? -4.157 -11.491 -3.308 1.00 98.25 71 ARG A C 1
ATOM 563 O O . ARG A 1 71 ? -4.528 -10.338 -3.143 1.00 98.25 71 ARG A O 1
ATOM 570 N N . GLY A 1 72 ? -3.993 -12.018 -4.520 1.00 97.75 72 GLY A N 1
ATOM 571 C CA . GLY A 1 72 ? -4.249 -11.264 -5.753 1.00 97.75 72 GLY A CA 1
ATOM 572 C C . GLY A 1 72 ? -3.189 -10.201 -6.060 1.00 97.75 72 GLY A C 1
ATOM 573 O O . GLY A 1 72 ? -3.439 -9.296 -6.850 1.00 97.75 72 GLY A O 1
ATOM 574 N N . VAL A 1 73 ? -2.004 -10.279 -5.449 1.00 97.31 73 VAL A N 1
ATOM 575 C CA . VAL A 1 73 ? -0.867 -9.416 -5.796 1.00 97.31 73 VAL A CA 1
ATOM 576 C C . VAL A 1 73 ? -0.366 -9.798 -7.187 1.00 97.31 73 VAL A C 1
ATOM 578 O O . VAL A 1 73 ? 0.193 -10.874 -7.373 1.00 97.31 73 VAL A O 1
ATOM 581 N N . VAL A 1 74 ? -0.577 -8.917 -8.164 1.00 97.56 74 VAL A N 1
ATOM 582 C CA . VAL A 1 74 ? -0.151 -9.136 -9.558 1.00 97.56 74 VAL A CA 1
ATOM 583 C C . VAL A 1 74 ? 1.023 -8.251 -9.9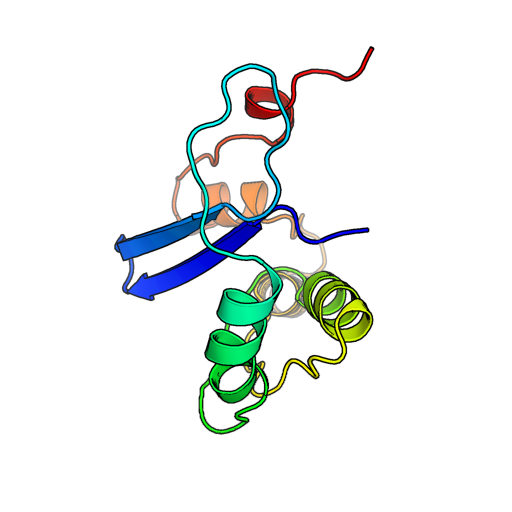58 1.00 97.56 74 VAL A C 1
ATOM 585 O O . VAL A 1 74 ? 1.743 -8.565 -10.906 1.00 97.56 74 VAL A O 1
ATOM 588 N N . HIS A 1 75 ? 1.225 -7.142 -9.247 1.00 97.94 75 HIS A N 1
ATOM 589 C CA . HIS A 1 75 ? 2.245 -6.154 -9.561 1.00 97.94 75 HIS A CA 1
ATOM 590 C C . HIS A 1 75 ? 2.940 -5.680 -8.284 1.00 97.94 75 HIS A C 1
ATOM 592 O O . HIS A 1 75 ? 2.288 -5.216 -7.351 1.00 97.94 75 HIS A O 1
ATOM 598 N N . ASP A 1 76 ? 4.268 -5.766 -8.275 1.00 98.25 76 ASP A N 1
ATOM 599 C CA . ASP A 1 76 ? 5.121 -5.098 -7.295 1.00 98.25 76 ASP A CA 1
ATOM 600 C C . ASP A 1 76 ? 6.060 -4.159 -8.057 1.00 98.25 76 ASP A C 1
ATOM 602 O O . ASP A 1 76 ? 6.895 -4.615 -8.843 1.00 98.25 76 ASP A O 1
ATOM 606 N N . THR A 1 77 ? 5.892 -2.850 -7.872 1.00 98.00 77 THR A N 1
ATOM 607 C CA . THR A 1 77 ? 6.614 -1.827 -8.642 1.00 98.00 77 THR A CA 1
ATOM 608 C C . THR A 1 77 ? 8.115 -1.832 -8.364 1.00 98.00 77 THR A C 1
ATOM 610 O O . THR A 1 77 ? 8.904 -1.511 -9.257 1.00 98.00 77 THR A O 1
ATOM 613 N N . LEU A 1 78 ? 8.535 -2.290 -7.178 1.00 97.81 78 LEU A N 1
ATOM 614 C CA . LEU A 1 78 ? 9.948 -2.490 -6.868 1.00 97.81 78 LEU A CA 1
ATOM 615 C C . LEU A 1 78 ? 10.520 -3.602 -7.747 1.00 97.81 78 LEU A C 1
ATOM 617 O O . LEU A 1 78 ? 11.550 -3.411 -8.392 1.00 97.81 78 LEU A O 1
ATOM 621 N N . LEU A 1 79 ? 9.842 -4.752 -7.809 1.00 97.94 79 LEU A N 1
ATOM 622 C CA . LEU A 1 79 ? 10.307 -5.902 -8.591 1.00 97.94 79 LEU A CA 1
ATOM 623 C C . LEU A 1 79 ? 10.253 -5.634 -10.096 1.00 97.94 79 LEU A C 1
ATOM 625 O O . LEU A 1 79 ? 11.170 -6.022 -10.813 1.00 97.94 79 LEU A O 1
ATOM 629 N N . GLN A 1 80 ? 9.217 -4.941 -10.573 1.00 98.19 80 GLN A N 1
ATOM 630 C CA . GLN A 1 80 ? 9.120 -4.513 -11.971 1.00 98.19 80 GLN A CA 1
ATOM 631 C C . GLN A 1 80 ? 10.327 -3.661 -12.375 1.00 98.19 80 GLN A C 1
ATOM 633 O O . GLN A 1 80 ? 10.967 -3.940 -13.387 1.00 98.19 80 GLN A O 1
ATOM 638 N N . SER A 1 81 ? 10.670 -2.665 -11.554 1.00 98.00 81 SER A N 1
ATOM 639 C CA . SER A 1 81 ? 11.844 -1.821 -11.781 1.00 98.00 81 SER A CA 1
ATOM 640 C C . SER A 1 81 ? 13.150 -2.618 -11.700 1.00 98.00 81 SER A C 1
ATOM 642 O O . SER A 1 81 ? 14.021 -2.461 -12.551 1.00 98.00 81 SER A O 1
ATOM 644 N N . TYR A 1 82 ? 13.275 -3.524 -10.726 1.00 97.69 82 TYR A N 1
ATOM 645 C CA . TYR A 1 82 ? 14.467 -4.359 -10.561 1.00 97.69 82 TYR A CA 1
ATOM 646 C C . TYR A 1 82 ? 14.731 -5.264 -11.767 1.00 97.69 82 TYR A C 1
ATOM 648 O O . TYR A 1 82 ? 15.866 -5.365 -12.226 1.00 97.69 82 TYR A O 1
ATOM 656 N N . VAL A 1 83 ? 13.688 -5.895 -12.310 1.00 97.75 83 VAL A N 1
ATOM 657 C CA . VAL A 1 83 ? 13.808 -6.745 -13.504 1.00 97.75 83 VAL A CA 1
ATOM 658 C C . VAL A 1 83 ? 14.199 -5.925 -14.732 1.00 97.75 83 VAL A C 1
ATOM 660 O O . VAL A 1 83 ? 14.973 -6.400 -15.559 1.00 97.75 83 VAL A O 1
ATOM 663 N N . PHE A 1 84 ? 13.677 -4.705 -14.858 1.00 96.62 84 PHE A N 1
ATOM 664 C CA . PHE A 1 84 ? 13.967 -3.845 -16.001 1.00 96.62 84 PHE A CA 1
ATOM 665 C C . PHE A 1 84 ? 15.386 -3.256 -15.950 1.00 96.62 84 PHE A C 1
ATOM 667 O O . PHE A 1 84 ? 16.053 -3.153 -16.976 1.00 96.62 84 PHE A O 1
ATOM 674 N N . GLU A 1 85 ? 15.864 -2.875 -14.764 1.00 95.31 85 GLU A N 1
ATOM 675 C CA . GLU A 1 85 ? 17.087 -2.082 -14.613 1.00 95.31 85 GLU A CA 1
ATOM 676 C C . GLU A 1 85 ? 17.752 -2.260 -13.239 1.00 95.31 85 GLU A C 1
ATOM 678 O O . GLU A 1 85 ? 17.933 -1.311 -12.481 1.00 95.31 85 GLU A O 1
ATOM 683 N N . SER A 1 86 ? 18.182 -3.482 -12.928 1.00 96.50 86 SER A N 1
ATOM 684 C CA . SER A 1 86 ? 18.705 -3.906 -11.614 1.00 96.50 86 SER A CA 1
ATOM 685 C C . SER A 1 86 ? 19.856 -3.083 -11.005 1.00 96.50 86 SER A C 1
ATOM 687 O O . SER A 1 86 ? 20.228 -3.313 -9.857 1.00 96.50 86 SER A O 1
ATOM 689 N N . HIS A 1 87 ? 20.490 -2.198 -11.777 1.00 96.38 87 HIS A N 1
ATOM 690 C CA . HIS A 1 87 ? 21.612 -1.355 -11.352 1.00 96.38 87 HIS A CA 1
ATOM 691 C C . HIS A 1 87 ? 21.169 -0.006 -10.760 1.00 96.38 87 HIS A C 1
ATOM 693 O O . HIS A 1 87 ? 22.011 0.755 -10.285 1.00 96.38 87 HIS A O 1
ATOM 699 N N . MET A 1 88 ? 19.873 0.305 -10.802 1.00 96.06 88 MET A N 1
ATOM 700 C CA . MET A 1 88 ? 19.317 1.582 -10.357 1.00 96.06 88 MET A CA 1
ATOM 701 C C . MET A 1 88 ? 18.706 1.496 -8.952 1.00 96.06 88 MET A C 1
ATOM 703 O O . MET A 1 88 ? 18.545 0.425 -8.376 1.00 96.06 88 MET A O 1
ATOM 707 N N . ASN A 1 89 ? 18.350 2.647 -8.373 1.00 95.94 89 ASN A N 1
ATOM 708 C CA . ASN A 1 89 ? 17.582 2.677 -7.129 1.00 95.94 89 ASN A CA 1
ATOM 709 C C . ASN A 1 89 ? 16.100 2.371 -7.416 1.00 95.94 89 ASN A C 1
ATOM 711 O O . ASN A 1 89 ? 15.495 2.970 -8.306 1.00 95.94 89 ASN A O 1
ATOM 715 N N . HIS A 1 90 ? 15.517 1.456 -6.639 1.00 97.38 90 HIS A N 1
ATOM 716 C CA . HIS A 1 90 ? 14.146 0.968 -6.819 1.00 97.38 90 HIS A CA 1
ATOM 717 C C . HIS A 1 90 ? 13.173 1.436 -5.727 1.00 97.38 90 HIS A C 1
ATOM 719 O O . HIS A 1 90 ? 12.063 0.917 -5.633 1.00 97.38 90 HIS A O 1
ATOM 725 N N . GLY A 1 91 ? 13.575 2.388 -4.878 1.00 96.44 91 GLY A N 1
ATOM 726 C CA . GLY A 1 91 ? 12.692 3.021 -3.897 1.00 96.44 91 GLY A CA 1
ATOM 727 C C . GLY A 1 91 ? 11.618 3.881 -4.568 1.00 96.44 91 GLY A C 1
ATOM 728 O O . GLY A 1 91 ? 11.882 4.497 -5.598 1.00 96.44 91 GLY A O 1
ATOM 729 N N . MET A 1 92 ? 10.421 3.943 -3.974 1.00 96.56 92 MET A N 1
ATOM 730 C CA . MET A 1 92 ? 9.248 4.615 -4.558 1.00 96.56 92 MET A CA 1
ATOM 731 C C . MET A 1 92 ? 9.537 6.060 -4.973 1.00 96.56 92 MET A C 1
ATOM 733 O O . MET A 1 92 ? 9.147 6.464 -6.062 1.00 96.56 92 MET A O 1
ATOM 737 N N . ASP A 1 93 ? 10.265 6.804 -4.142 1.00 95.38 93 ASP A N 1
ATOM 738 C CA . ASP A 1 93 ? 10.623 8.201 -4.388 1.00 95.38 93 ASP A CA 1
ATOM 739 C C . ASP A 1 93 ? 11.448 8.356 -5.670 1.00 95.38 93 ASP A C 1
ATOM 741 O O . ASP A 1 93 ? 11.102 9.157 -6.537 1.00 95.38 93 ASP A O 1
ATOM 745 N N . ASN A 1 94 ? 12.461 7.499 -5.847 1.00 95.56 94 ASN A N 1
ATOM 746 C CA . ASN A 1 94 ? 13.284 7.467 -7.057 1.00 95.56 94 ASN A CA 1
ATOM 747 C C . ASN A 1 94 ? 12.464 7.046 -8.284 1.00 95.56 94 ASN A C 1
ATOM 749 O O . ASN A 1 94 ? 12.631 7.611 -9.363 1.00 95.56 94 ASN A O 1
ATOM 753 N N . LEU A 1 95 ? 11.570 6.060 -8.135 1.00 96.88 95 LEU A N 1
ATOM 754 C CA . LEU A 1 95 ? 10.700 5.616 -9.228 1.00 96.88 95 LEU A CA 1
ATOM 755 C C . LEU A 1 95 ? 9.723 6.714 -9.659 1.00 96.88 95 LEU A C 1
ATOM 757 O O . LEU A 1 95 ? 9.540 6.926 -10.855 1.00 96.88 95 LEU A O 1
ATOM 761 N N . SER A 1 96 ? 9.120 7.415 -8.700 1.00 96.94 96 SER A N 1
ATOM 762 C CA . SER A 1 96 ? 8.176 8.504 -8.946 1.00 96.94 96 SER A CA 1
ATOM 763 C C . SER A 1 96 ? 8.849 9.677 -9.654 1.00 96.94 96 SER A C 1
ATOM 765 O O . SER A 1 96 ? 8.338 10.167 -10.660 1.00 96.94 96 SER A O 1
ATOM 767 N N . GLU A 1 97 ? 10.024 10.100 -9.188 1.00 96.44 97 GLU A N 1
ATOM 768 C CA . GLU A 1 97 ? 10.752 11.202 -9.815 1.00 96.44 97 GLU A CA 1
ATOM 769 C C . GLU A 1 97 ? 11.205 10.833 -11.233 1.00 96.44 97 GLU A C 1
ATOM 771 O O . GLU A 1 97 ? 10.959 11.581 -12.177 1.00 96.44 97 GLU A O 1
ATOM 776 N N . ARG A 1 98 ? 11.783 9.641 -11.414 1.00 95.62 98 ARG A N 1
ATOM 777 C CA . ARG A 1 98 ? 12.303 9.195 -12.711 1.00 95.62 98 ARG A CA 1
ATOM 778 C C . ARG A 1 98 ? 11.221 8.979 -13.767 1.00 95.62 98 ARG A C 1
ATOM 780 O O . ARG A 1 98 ? 11.429 9.346 -14.919 1.00 95.62 98 ARG A O 1
ATOM 787 N N . HIS A 1 99 ? 10.110 8.338 -13.403 1.00 96.31 99 HIS A N 1
ATOM 788 C CA . HIS A 1 99 ? 9.091 7.921 -14.376 1.00 96.31 99 HIS A CA 1
ATOM 789 C C . HIS A 1 99 ? 7.943 8.917 -14.515 1.00 96.31 99 HIS A C 1
ATOM 791 O O . HIS A 1 99 ? 7.302 8.952 -15.563 1.00 96.31 99 HIS A O 1
ATOM 797 N N . LEU A 1 100 ? 7.669 9.713 -13.478 1.00 96.75 100 LEU A N 1
ATOM 798 C CA . LEU A 1 100 ? 6.527 10.630 -13.448 1.00 96.75 100 LEU A CA 1
ATOM 799 C C . LEU A 1 100 ? 6.946 12.101 -13.319 1.00 96.75 100 LEU A C 1
ATOM 801 O O . LEU A 1 100 ? 6.096 12.974 -13.473 1.00 96.75 100 LEU A O 1
ATOM 805 N N . GLY A 1 101 ? 8.218 12.399 -13.022 1.00 97.19 101 GLY A N 1
ATOM 806 C CA . GLY A 1 101 ? 8.665 13.762 -12.712 1.00 97.19 101 GLY A CA 1
ATOM 807 C C . GLY A 1 101 ? 8.066 14.311 -11.414 1.00 97.19 101 GLY A C 1
ATOM 808 O O . GLY A 1 101 ? 8.046 15.523 -11.206 1.00 97.19 101 GLY A O 1
ATOM 809 N N . ILE A 1 102 ? 7.537 13.435 -10.552 1.00 96.31 102 ILE A N 1
ATOM 810 C CA . ILE A 1 102 ? 6.862 13.805 -9.307 1.00 96.31 102 ILE A CA 1
ATOM 811 C C . ILE A 1 102 ? 7.778 13.449 -8.149 1.00 96.31 102 ILE A C 1
ATOM 813 O O . ILE A 1 102 ? 8.082 12.274 -7.953 1.00 96.31 102 ILE A O 1
ATOM 817 N N . LYS A 1 103 ? 8.150 14.446 -7.346 1.00 95.19 103 LYS A N 1
ATOM 818 C CA . LYS A 1 103 ? 8.837 14.242 -6.070 1.00 95.19 103 LYS A CA 1
ATOM 819 C C . LYS A 1 103 ? 7.809 13.905 -4.977 1.00 95.19 103 LYS A C 1
ATOM 821 O O . LYS A 1 103 ? 6.990 14.775 -4.666 1.00 95.19 103 LYS A O 1
ATOM 826 N N . PRO A 1 104 ? 7.806 12.688 -4.398 1.00 93.62 104 PRO A N 1
ATOM 827 C CA . PRO A 1 104 ? 6.897 12.363 -3.302 1.00 93.62 104 PRO A CA 1
ATOM 828 C C . PRO A 1 104 ? 7.264 13.096 -2.013 1.00 93.62 104 PRO A C 1
ATOM 830 O O . PRO A 1 104 ? 8.368 13.617 -1.865 1.00 93.62 104 PRO A O 1
ATOM 833 N N . ILE A 1 105 ? 6.324 13.103 -1.070 1.00 92.69 105 ILE A N 1
ATOM 834 C CA . ILE A 1 105 ? 6.561 13.606 0.284 1.00 92.69 105 ILE A CA 1
ATOM 835 C C . ILE A 1 105 ? 7.423 12.576 1.015 1.00 92.69 105 ILE A C 1
ATOM 837 O O . ILE A 1 105 ? 6.999 11.430 1.188 1.00 92.69 105 ILE A O 1
ATOM 841 N N . ALA A 1 106 ? 8.617 12.978 1.446 1.00 89.94 106 ALA A N 1
ATOM 842 C CA . ALA A 1 106 ? 9.511 12.083 2.167 1.00 89.94 106 ALA A CA 1
ATOM 843 C C . ALA A 1 106 ? 8.954 11.755 3.560 1.00 89.94 106 ALA A C 1
ATOM 845 O O . ALA A 1 106 ? 8.347 12.594 4.226 1.00 89.94 106 ALA A O 1
ATOM 846 N N . PHE A 1 107 ? 9.220 10.541 4.049 1.00 87.38 107 PHE A N 1
ATOM 847 C CA . PHE A 1 107 ? 8.770 10.121 5.381 1.00 87.38 107 PHE A CA 1
ATOM 848 C C . PHE A 1 107 ? 9.250 11.071 6.494 1.00 87.38 107 PHE A C 1
ATOM 850 O O . PHE A 1 107 ? 8.474 11.416 7.382 1.00 87.38 107 PHE A O 1
ATOM 857 N N . GLU A 1 108 ? 10.497 11.548 6.414 1.00 86.62 108 GLU A N 1
ATOM 858 C CA . GLU A 1 108 ? 11.073 12.504 7.373 1.00 86.62 108 GLU A CA 1
ATOM 859 C C . GLU A 1 108 ? 10.343 13.856 7.401 1.00 86.62 108 GLU A C 1
ATOM 861 O O . GLU A 1 108 ? 10.331 14.514 8.439 1.00 86.62 108 GLU A O 1
ATOM 866 N N . GLU A 1 109 ? 9.715 14.274 6.297 1.00 88.25 109 GLU A N 1
ATOM 867 C CA . GLU A 1 109 ? 8.943 15.525 6.246 1.00 88.25 109 GLU A CA 1
ATOM 868 C C . GLU A 1 109 ? 7.649 15.428 7.067 1.00 88.25 109 GLU A C 1
ATOM 870 O O . GLU A 1 109 ? 7.157 16.441 7.559 1.00 88.25 109 GLU A O 1
ATOM 875 N N . VAL A 1 110 ? 7.116 14.214 7.250 1.00 86.69 110 VAL A N 1
ATOM 876 C CA . VAL A 1 110 ? 5.878 13.964 8.004 1.00 86.69 110 VAL A CA 1
ATOM 877 C C . VAL A 1 110 ? 6.169 13.519 9.435 1.00 86.69 110 VAL A C 1
ATOM 879 O O . VAL A 1 110 ? 5.570 14.030 10.377 1.00 86.69 110 VAL A O 1
ATOM 882 N N . ALA A 1 111 ? 7.076 12.558 9.611 1.00 84.19 111 ALA A N 1
ATOM 883 C CA . ALA A 1 111 ? 7.394 11.974 10.913 1.00 84.19 111 ALA A CA 1
ATOM 884 C C . ALA A 1 111 ? 8.439 12.782 11.703 1.00 84.19 111 ALA A C 1
ATOM 886 O O . ALA A 1 111 ? 8.643 12.528 12.890 1.00 84.19 111 ALA A O 1
ATOM 887 N N . GLY A 1 112 ? 9.104 13.743 11.055 1.00 77.88 112 GLY A N 1
ATOM 888 C CA . GLY A 1 112 ? 10.278 14.418 11.593 1.00 77.88 112 GLY A CA 1
ATOM 889 C C . GLY A 1 112 ? 11.522 13.526 11.583 1.00 77.88 112 GLY A C 1
ATOM 890 O O . GLY A 1 112 ? 11.489 12.344 11.233 1.00 77.88 112 GLY A O 1
ATOM 891 N N . LYS A 1 113 ? 12.653 14.102 11.997 1.00 68.88 113 LYS A N 1
ATOM 892 C CA . LYS A 1 113 ? 13.848 13.329 12.343 1.00 68.88 113 LYS A CA 1
ATOM 893 C C . LYS A 1 113 ? 13.666 12.878 13.784 1.00 68.88 113 LYS A C 1
ATOM 895 O O . LYS A 1 113 ? 13.568 13.731 14.664 1.00 68.88 113 LYS A O 1
ATOM 900 N N . GLY A 1 114 ? 13.541 11.568 13.999 1.00 56.47 114 GLY A N 1
ATOM 901 C CA . GLY A 1 114 ? 13.429 11.007 15.345 1.00 56.47 114 GLY A CA 1
ATOM 902 C C . GLY A 1 114 ? 14.525 11.574 16.248 1.00 56.47 114 GLY A C 1
ATOM 903 O O . GLY A 1 114 ? 15.677 11.666 15.819 1.00 56.47 114 GLY A O 1
ATOM 904 N N . ALA A 1 115 ? 14.139 12.013 17.447 1.00 40.09 115 ALA A N 1
ATOM 905 C CA . ALA A 1 115 ? 15.086 12.347 18.506 1.00 40.09 115 ALA A CA 1
ATOM 906 C C . ALA A 1 115 ? 15.775 11.078 19.025 1.00 40.09 115 ALA A C 1
ATOM 908 O O . ALA A 1 115 ? 15.092 10.028 19.087 1.00 40.09 115 ALA A O 1
#

Secondary structure (DSSP, 8-state):
---SEEEEEEETTEEEEEE----STTPPP---HHHHHHHHHHHHH-TTS-EEESSHHHHHHHHHTTT-----EEEEHHHHHHHHHTTS--SHHHHHHHHHS--PPPHHHHH----

Radius of gyration: 15.93 Å; chains: 1; bounding box: 36×29×38 Å

Foldseek 3Di:
DADQWDKDDPDVPDIDIAGAHDDDDPDDDGPDNVVVCVVCQVLQQDLVNADEEAPCVVVQVNVVVVVRRGHNDPYHQLVVCCVVPVVDDSDPQVVCCVPPVDGDDDPCNPVPDDD